Protein AF-A0A9W3VGE0-F1 (afdb_monomer)

Structure (mmCIF, N/CA/C/O backbone):
data_AF-A0A9W3VGE0-F1
#
_entry.id   AF-A0A9W3VGE0-F1
#
loop_
_atom_site.group_PDB
_atom_site.id
_atom_site.type_symbol
_atom_site.label_atom_id
_atom_site.label_alt_id
_atom_site.label_comp_id
_atom_site.label_asym_id
_atom_site.label_entity_id
_atom_site.label_seq_id
_atom_site.pdbx_PDB_ins_code
_atom_site.Cartn_x
_atom_site.Cartn_y
_atom_site.Cartn_z
_atom_site.occupancy
_atom_site.B_iso_or_equiv
_atom_site.auth_seq_id
_atom_site.auth_comp_id
_atom_site.auth_asym_id
_atom_site.auth_atom_id
_atom_site.pdbx_PDB_model_num
ATOM 1 N N . MET A 1 1 ? 14.835 -4.811 -0.140 1.00 61.88 1 MET A N 1
ATOM 2 C CA . MET A 1 1 ? 15.621 -3.546 -0.059 1.00 61.88 1 MET A CA 1
ATOM 3 C C . MET A 1 1 ? 15.344 -2.729 -1.310 1.00 61.88 1 MET A C 1
ATOM 5 O O . MET A 1 1 ? 15.084 -3.338 -2.338 1.00 61.88 1 MET A O 1
ATOM 9 N N . ALA A 1 2 ? 15.391 -1.394 -1.246 1.00 72.44 2 ALA A N 1
ATOM 10 C CA . ALA A 1 2 ? 15.260 -0.574 -2.454 1.00 72.44 2 ALA A CA 1
ATOM 11 C C . ALA A 1 2 ? 16.512 -0.719 -3.338 1.00 72.44 2 ALA A C 1
ATOM 13 O O . ALA A 1 2 ? 17.632 -0.776 -2.828 1.00 72.44 2 ALA A O 1
ATOM 14 N N . LEU A 1 3 ? 16.316 -0.806 -4.651 1.00 81.12 3 LEU A N 1
ATOM 15 C CA . LEU A 1 3 ? 17.392 -0.915 -5.630 1.00 81.12 3 LEU A CA 1
ATOM 16 C C . LEU A 1 3 ? 18.102 0.441 -5.771 1.00 81.12 3 LEU A C 1
ATOM 18 O O . LEU A 1 3 ? 17.472 1.426 -6.138 1.00 81.12 3 LEU A O 1
ATOM 22 N N . ASP A 1 4 ? 19.415 0.483 -5.540 1.00 81.06 4 ASP A N 1
ATOM 23 C CA . ASP A 1 4 ? 20.207 1.730 -5.582 1.00 81.06 4 ASP A CA 1
ATOM 24 C C . ASP A 1 4 ? 20.804 2.045 -6.973 1.00 81.06 4 ASP A C 1
ATOM 26 O O . ASP A 1 4 ? 21.530 3.016 -7.158 1.00 81.06 4 ASP A O 1
ATOM 30 N N . ARG A 1 5 ? 20.501 1.230 -7.994 1.00 86.75 5 ARG A N 1
ATOM 31 C CA . ARG A 1 5 ? 20.998 1.422 -9.369 1.00 86.75 5 ARG A CA 1
ATOM 32 C C . ARG A 1 5 ? 19.900 1.809 -10.348 1.00 86.75 5 ARG A C 1
ATOM 34 O O . ARG A 1 5 ? 18.723 1.535 -10.122 1.00 86.75 5 ARG A O 1
ATOM 41 N N . TRP A 1 6 ? 20.300 2.375 -11.485 1.00 83.62 6 TRP A N 1
ATOM 42 C CA . TRP A 1 6 ? 19.407 2.650 -12.609 1.00 83.62 6 TRP A CA 1
ATOM 43 C C . TRP A 1 6 ? 18.920 1.362 -13.284 1.00 83.62 6 TRP A C 1
ATOM 45 O O . TRP A 1 6 ? 19.664 0.387 -13.432 1.00 83.62 6 TRP A O 1
ATOM 55 N N . LEU A 1 7 ? 17.651 1.389 -13.685 1.00 85.19 7 LEU A N 1
ATOM 56 C CA . LEU A 1 7 ? 16.975 0.309 -14.391 1.00 85.19 7 LEU A CA 1
ATOM 57 C C . LEU A 1 7 ? 17.391 0.285 -15.867 1.00 85.19 7 LEU A C 1
ATOM 59 O O . LEU A 1 7 ? 17.330 1.322 -16.532 1.00 85.19 7 LEU A O 1
ATOM 63 N N . THR A 1 8 ? 17.757 -0.885 -16.390 1.00 90.06 8 THR A N 1
ATOM 64 C CA . THR A 1 8 ? 18.130 -1.030 -17.804 1.00 90.06 8 THR A CA 1
ATOM 65 C C . THR A 1 8 ? 16.900 -1.202 -18.700 1.00 90.06 8 THR A C 1
ATOM 67 O O . THR A 1 8 ? 15.821 -1.615 -18.261 1.00 90.06 8 THR A O 1
ATOM 70 N N . ASP A 1 9 ? 17.038 -0.898 -19.992 1.00 87.94 9 ASP A N 1
ATOM 71 C CA . ASP A 1 9 ? 15.944 -1.092 -20.952 1.00 87.94 9 ASP A CA 1
ATOM 72 C C . ASP A 1 9 ? 15.569 -2.569 -21.144 1.00 87.94 9 ASP A C 1
ATOM 74 O O . ASP A 1 9 ? 14.403 -2.873 -21.393 1.00 87.94 9 ASP A O 1
ATOM 78 N N . GLU A 1 10 ? 16.505 -3.498 -20.940 1.00 89.62 10 GLU A N 1
ATOM 79 C CA . GLU A 1 10 ? 16.230 -4.939 -20.958 1.00 89.62 10 GLU A CA 1
ATOM 80 C C . GLU A 1 10 ? 15.283 -5.353 -19.826 1.00 89.62 10 GLU A C 1
ATOM 82 O O . GLU A 1 10 ? 14.329 -6.103 -20.043 1.00 89.62 10 GLU A O 1
ATOM 87 N N . GLU A 1 11 ? 15.492 -4.819 -18.620 1.00 88.25 11 GLU A N 1
ATOM 88 C CA . GLU A 1 11 ? 14.623 -5.058 -17.465 1.00 88.25 11 GLU A CA 1
ATOM 89 C C . GLU A 1 11 ? 13.222 -4.487 -17.716 1.00 88.25 11 GLU A C 1
ATOM 91 O O . GLU A 1 11 ? 12.210 -5.136 -17.443 1.00 88.25 11 GLU A O 1
ATOM 96 N N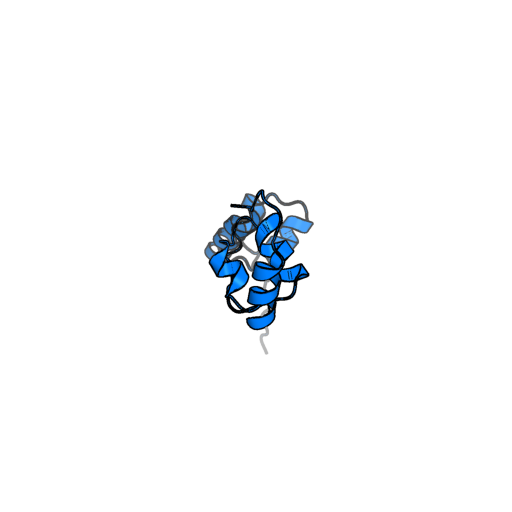 . ARG A 1 12 ? 13.142 -3.304 -18.339 1.00 88.62 12 ARG A N 1
ATOM 97 C CA . ARG A 1 12 ? 11.863 -2.702 -18.753 1.00 88.62 12 ARG A CA 1
ATOM 98 C C . ARG A 1 12 ? 11.163 -3.538 -19.819 1.00 88.62 12 ARG A C 1
ATOM 100 O O . ARG A 1 12 ? 9.944 -3.698 -19.748 1.00 88.62 12 ARG A O 1
ATOM 107 N N . ALA A 1 13 ? 11.903 -4.080 -20.783 1.00 90.56 13 ALA A N 1
ATOM 108 C CA . ALA A 1 13 ? 11.360 -4.952 -21.818 1.00 90.56 13 ALA A CA 1
ATOM 109 C C . ALA A 1 13 ? 10.836 -6.267 -21.223 1.00 90.56 13 ALA A C 1
ATOM 111 O O . ALA A 1 13 ? 9.721 -6.681 -21.543 1.00 90.56 13 ALA A O 1
ATOM 112 N N . ARG A 1 14 ? 11.582 -6.875 -20.292 1.00 90.50 14 ARG A N 1
ATOM 113 C CA . ARG A 1 14 ? 11.165 -8.085 -19.569 1.00 90.50 14 ARG A CA 1
ATOM 114 C C . ARG A 1 14 ? 9.908 -7.839 -18.738 1.00 90.50 14 ARG A C 1
ATOM 116 O O . ARG A 1 14 ? 8.962 -8.618 -18.815 1.00 90.50 14 ARG A O 1
ATOM 123 N N . ALA A 1 15 ? 9.850 -6.732 -18.003 1.00 90.00 15 ALA A N 1
ATOM 124 C CA . ALA A 1 15 ? 8.658 -6.349 -17.251 1.00 90.00 15 ALA A CA 1
ATOM 125 C C . ALA A 1 15 ? 7.454 -6.114 -18.175 1.00 90.00 15 ALA A C 1
ATOM 127 O O . ALA A 1 15 ? 6.359 -6.602 -17.901 1.00 90.00 15 ALA A O 1
ATOM 128 N N . LYS A 1 16 ? 7.660 -5.440 -19.314 1.00 90.44 16 LYS A N 1
ATOM 129 C CA . LYS A 1 16 ? 6.618 -5.216 -20.323 1.00 90.44 16 LYS A CA 1
ATOM 130 C C . LYS A 1 16 ? 6.093 -6.530 -20.906 1.00 90.44 16 LYS A C 1
ATOM 132 O O . LYS A 1 16 ? 4.884 -6.652 -21.083 1.00 90.44 16 LYS A O 1
ATOM 137 N N . ALA A 1 17 ? 6.964 -7.510 -21.151 1.00 90.62 17 ALA A N 1
ATOM 138 C CA . ALA A 1 17 ? 6.567 -8.849 -21.590 1.00 90.62 17 ALA A CA 1
ATOM 139 C C . ALA A 1 17 ? 5.696 -9.574 -20.545 1.00 90.62 17 ALA A C 1
ATOM 141 O O . ALA A 1 17 ? 4.770 -10.289 -20.912 1.00 90.62 17 ALA A O 1
ATOM 142 N N . ASN A 1 18 ? 5.927 -9.314 -19.253 1.00 88.12 18 ASN A N 1
ATOM 143 C CA . ASN A 1 18 ? 5.107 -9.807 -18.139 1.00 88.12 18 ASN A CA 1
ATOM 144 C C . ASN A 1 18 ? 3.884 -8.912 -17.824 1.00 88.12 18 ASN A C 1
ATOM 146 O O . ASN A 1 18 ? 3.192 -9.124 -16.829 1.00 88.12 18 ASN A O 1
ATOM 150 N N . GLY A 1 19 ? 3.600 -7.892 -18.645 1.00 88.69 19 GLY A N 1
ATOM 151 C CA . GLY A 1 19 ? 2.460 -6.985 -18.461 1.00 88.69 19 GLY A CA 1
ATOM 152 C C . GLY A 1 19 ? 2.633 -5.953 -17.339 1.00 88.69 19 GLY A C 1
ATOM 153 O O . GLY A 1 19 ? 1.659 -5.348 -16.888 1.00 88.69 19 GLY A O 1
ATOM 154 N N . ILE A 1 20 ? 3.860 -5.731 -16.870 1.00 90.06 20 ILE A N 1
ATOM 155 C CA . ILE A 1 20 ? 4.173 -4.793 -15.791 1.00 90.06 20 ILE A CA 1
ATOM 156 C C . ILE A 1 20 ? 4.566 -3.446 -16.398 1.00 90.06 20 ILE A C 1
ATOM 158 O O . ILE A 1 20 ? 5.529 -3.319 -17.155 1.00 90.06 20 ILE A O 1
ATOM 162 N N . GLY A 1 21 ? 3.807 -2.408 -16.048 1.00 88.94 21 GLY A N 1
ATOM 163 C CA . GLY A 1 21 ? 4.088 -1.043 -16.477 1.00 88.94 21 GLY A CA 1
ATOM 164 C C . GLY A 1 21 ? 5.341 -0.465 -15.816 1.00 88.94 21 GLY A C 1
ATOM 165 O O . GLY A 1 21 ? 5.683 -0.793 -14.681 1.00 88.94 21 GLY A O 1
ATOM 166 N N . THR A 1 22 ? 5.984 0.485 -16.491 1.00 87.94 22 THR A N 1
ATOM 167 C CA . THR A 1 22 ? 7.200 1.164 -16.007 1.00 87.94 22 THR A CA 1
ATOM 168 C C . THR A 1 22 ? 6.996 1.860 -14.661 1.00 87.94 22 THR A C 1
ATOM 170 O O . THR A 1 22 ? 7.854 1.776 -13.790 1.00 87.94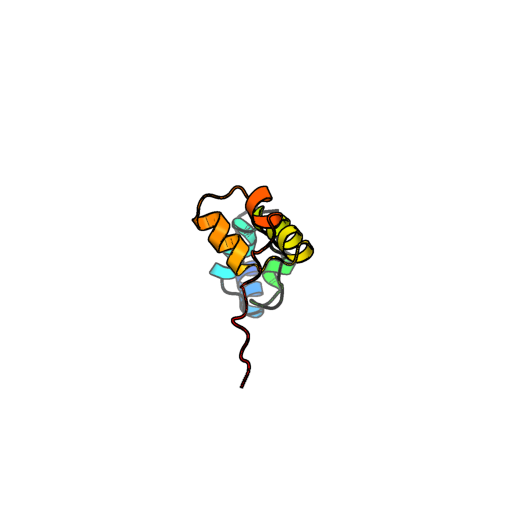 22 THR A O 1
ATOM 173 N N . LYS A 1 23 ? 5.835 2.497 -14.457 1.00 88.31 23 LYS A N 1
ATOM 174 C CA . LYS A 1 23 ? 5.463 3.123 -13.176 1.00 88.31 23 LYS A CA 1
ATOM 175 C C . LYS A 1 23 ? 5.335 2.097 -12.050 1.00 88.31 23 LYS A C 1
ATOM 177 O O . LYS A 1 23 ? 5.785 2.353 -10.938 1.00 88.31 23 LYS A O 1
ATOM 182 N N . THR A 1 24 ? 4.735 0.943 -12.339 1.00 89.50 24 THR A N 1
ATOM 183 C CA . THR A 1 24 ? 4.587 -0.152 -11.373 1.00 89.50 24 THR A CA 1
ATOM 184 C C . THR A 1 24 ? 5.953 -0.693 -10.980 1.00 89.50 24 THR A C 1
ATOM 186 O O . THR A 1 24 ? 6.238 -0.810 -9.794 1.00 89.50 24 THR A O 1
ATOM 189 N N . LEU A 1 25 ? 6.816 -0.948 -11.962 1.00 89.25 25 LEU A N 1
ATOM 190 C CA . LEU A 1 25 ? 8.177 -1.415 -11.726 1.00 89.25 25 LEU A CA 1
ATOM 191 C C . LEU A 1 25 ? 9.000 -0.409 -10.905 1.00 89.25 25 LEU A C 1
ATOM 193 O O . LEU A 1 25 ? 9.645 -0.797 -9.938 1.00 89.25 25 LEU A O 1
ATOM 197 N N . TYR A 1 26 ? 8.907 0.885 -11.224 1.00 88.88 26 TYR A N 1
ATOM 198 C CA . TYR A 1 26 ? 9.565 1.947 -10.458 1.00 88.88 26 TYR A CA 1
ATOM 199 C C . TYR A 1 26 ? 9.111 1.969 -8.992 1.00 88.88 26 TYR A C 1
ATOM 201 O O . TYR A 1 26 ? 9.937 2.018 -8.084 1.00 88.88 26 TYR A O 1
ATOM 209 N N . TYR A 1 27 ? 7.799 1.885 -8.745 1.00 87.75 27 TYR A N 1
ATOM 210 C CA . TYR A 1 27 ? 7.267 1.834 -7.383 1.00 87.75 27 TYR A CA 1
ATOM 211 C C . TYR A 1 27 ? 7.796 0.620 -6.608 1.00 87.75 27 TYR A C 1
ATOM 213 O O . TYR A 1 27 ? 8.177 0.751 -5.447 1.00 87.75 27 TYR A O 1
ATOM 221 N N . ARG A 1 28 ? 7.847 -0.549 -7.255 1.00 89.31 28 ARG A N 1
ATOM 222 C CA . ARG A 1 28 ? 8.348 -1.787 -6.648 1.00 89.31 28 ARG A CA 1
ATOM 223 C C . ARG A 1 28 ? 9.821 -1.689 -6.265 1.00 89.31 28 ARG A C 1
ATOM 225 O O . ARG A 1 28 ? 10.153 -2.064 -5.154 1.00 89.31 28 ARG A O 1
ATOM 232 N N . LEU A 1 29 ? 10.669 -1.172 -7.154 1.00 88.56 29 LEU A N 1
ATOM 233 C CA . LEU A 1 29 ? 12.123 -1.184 -6.964 1.00 88.56 29 LEU A CA 1
ATOM 234 C C . LEU A 1 29 ? 12.654 -0.033 -6.102 1.00 88.56 29 LEU A C 1
ATOM 236 O O . LEU A 1 29 ? 13.610 -0.239 -5.363 1.00 88.56 29 LEU A O 1
ATOM 240 N N . TYR A 1 30 ? 12.066 1.164 -6.194 1.00 86.25 30 TYR A N 1
ATOM 241 C CA . TYR A 1 30 ? 12.628 2.368 -5.560 1.00 86.25 30 TYR A CA 1
ATOM 242 C C . TYR A 1 30 ? 11.816 2.892 -4.375 1.00 86.25 30 TYR A C 1
ATOM 244 O O . TYR A 1 30 ? 12.373 3.540 -3.494 1.00 86.25 30 TYR A O 1
ATOM 252 N N . ILE A 1 31 ? 10.499 2.664 -4.351 1.00 84.88 31 ILE A N 1
ATOM 253 C CA . ILE A 1 31 ? 9.620 3.206 -3.299 1.00 84.88 31 ILE A CA 1
ATOM 254 C C . ILE A 1 31 ? 9.324 2.146 -2.239 1.00 84.88 31 ILE A C 1
ATOM 256 O O . ILE A 1 31 ? 9.268 2.452 -1.050 1.00 84.88 31 ILE A O 1
ATOM 260 N N . SER A 1 32 ? 9.098 0.906 -2.666 1.00 82.44 32 SER A N 1
ATOM 261 C CA . SER A 1 32 ? 8.800 -0.199 -1.769 1.00 82.44 32 SER A CA 1
ATOM 262 C C . SER A 1 32 ? 10.071 -0.953 -1.388 1.00 82.44 32 SER A C 1
ATOM 264 O O . SER A 1 32 ? 10.871 -1.326 -2.233 1.00 82.44 32 SER A O 1
ATOM 266 N N . ASP A 1 33 ? 10.228 -1.239 -0.101 1.00 78.56 33 ASP A N 1
ATOM 267 C CA . ASP A 1 33 ? 11.282 -2.100 0.440 1.00 78.56 33 ASP A CA 1
ATOM 268 C C . ASP A 1 33 ? 10.957 -3.599 0.315 1.00 78.56 33 ASP A C 1
ATOM 270 O O . ASP A 1 33 ? 11.809 -4.436 0.625 1.00 78.56 33 ASP A O 1
ATOM 274 N N . LYS A 1 34 ? 9.726 -3.922 -0.113 1.00 80.19 34 LYS A N 1
ATOM 275 C CA . LYS A 1 34 ? 9.105 -5.253 -0.025 1.00 80.19 34 LYS A CA 1
ATOM 276 C C . LYS A 1 34 ? 9.290 -6.132 -1.258 1.00 80.19 34 LYS A C 1
ATOM 278 O O . LYS A 1 34 ? 8.906 -7.293 -1.200 1.00 80.19 34 LYS A O 1
ATOM 283 N N . TRP A 1 35 ? 9.837 -5.586 -2.340 1.00 87.25 35 TRP A N 1
ATOM 284 C CA . TRP A 1 35 ? 10.020 -6.306 -3.595 1.00 87.25 35 TRP A CA 1
ATOM 285 C C . TRP A 1 35 ? 11.489 -6.638 -3.823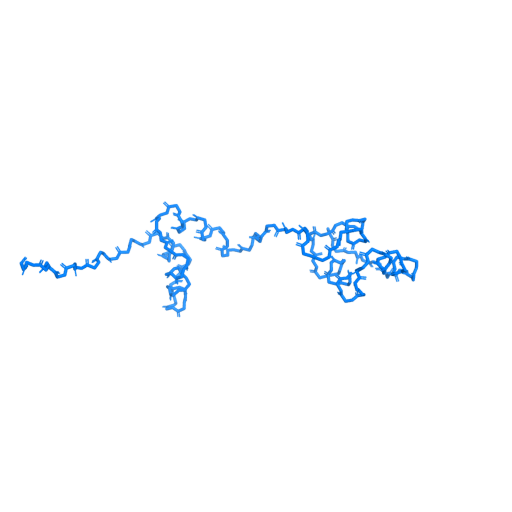 1.00 87.25 35 TRP A C 1
ATOM 287 O O . TRP A 1 35 ? 12.356 -5.776 -3.695 1.00 87.25 35 TRP A O 1
ATOM 297 N N . GLU A 1 36 ? 11.742 -7.878 -4.224 1.00 87.56 36 GLU A N 1
ATOM 298 C CA . GLU A 1 36 ? 13.019 -8.294 -4.800 1.00 87.56 36 GLU A CA 1
ATOM 299 C C . GLU A 1 36 ? 13.026 -8.030 -6.314 1.00 87.56 36 GLU A C 1
ATOM 301 O O . GLU A 1 36 ? 11.968 -7.969 -6.946 1.00 87.56 36 GLU A O 1
ATOM 306 N N . LEU A 1 37 ? 14.213 -7.882 -6.915 1.00 85.31 37 LEU A N 1
ATOM 307 C CA . LEU A 1 37 ? 14.364 -7.510 -8.330 1.00 85.31 37 LEU A CA 1
ATOM 308 C C . LEU A 1 37 ? 13.618 -8.468 -9.273 1.00 85.31 37 LEU A C 1
ATOM 310 O O . LEU A 1 37 ? 12.806 -8.035 -10.090 1.00 85.31 37 LEU A O 1
ATOM 314 N N . GLU A 1 38 ? 13.856 -9.771 -9.128 1.00 86.94 38 GLU A N 1
ATOM 315 C CA . GLU A 1 38 ? 13.232 -10.806 -9.961 1.00 86.94 38 GLU A CA 1
ATOM 316 C C . GLU A 1 38 ? 11.709 -10.847 -9.772 1.00 86.94 38 GLU A C 1
ATOM 318 O O . GLU A 1 38 ? 10.952 -10.952 -10.740 1.00 86.94 38 GLU A O 1
ATOM 323 N N . GLU A 1 39 ? 11.236 -10.692 -8.534 1.00 87.75 39 GLU A N 1
ATOM 324 C CA . GLU A 1 39 ? 9.805 -10.672 -8.226 1.00 87.75 39 GLU A CA 1
ATOM 325 C C . GLU A 1 39 ? 9.131 -9.434 -8.832 1.00 87.75 39 GLU A C 1
ATOM 327 O O . GLU A 1 39 ? 8.050 -9.517 -9.421 1.00 87.75 39 GLU A O 1
ATOM 332 N N . ALA A 1 40 ? 9.802 -8.282 -8.777 1.00 88.12 40 ALA A N 1
ATOM 333 C CA . ALA A 1 40 ? 9.301 -7.046 -9.353 1.00 88.12 40 ALA A CA 1
ATOM 334 C C . ALA A 1 40 ? 9.152 -7.110 -10.880 1.00 88.12 40 ALA A C 1
ATOM 336 O O . ALA A 1 40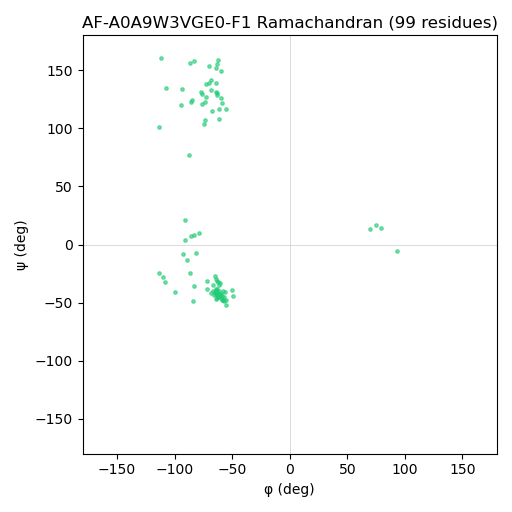 ? 8.262 -6.436 -11.411 1.00 88.12 40 ALA A O 1
ATOM 337 N N . LEU A 1 41 ? 9.986 -7.910 -11.559 1.00 89.06 41 LEU A N 1
ATOM 338 C CA . LEU A 1 41 ? 10.002 -8.103 -13.014 1.00 89.06 41 LEU A CA 1
ATOM 339 C C . LEU A 1 41 ? 9.034 -9.182 -13.515 1.00 89.06 41 LEU A C 1
ATOM 341 O O . LEU A 1 41 ? 8.639 -9.134 -14.680 1.00 89.06 41 LEU A O 1
ATOM 345 N N . THR A 1 42 ? 8.667 -10.142 -12.668 1.00 89.88 42 THR A N 1
ATOM 346 C CA . THR A 1 42 ? 7.871 -11.319 -13.061 1.00 89.88 42 THR A CA 1
ATOM 347 C C . THR A 1 42 ? 6.443 -11.282 -12.532 1.00 89.88 42 THR A C 1
ATOM 349 O O . THR A 1 42 ? 5.527 -11.757 -13.199 1.00 89.88 42 THR A O 1
ATOM 352 N N . ALA A 1 43 ? 6.208 -10.691 -11.359 1.00 87.44 43 ALA A N 1
ATOM 353 C CA . ALA A 1 43 ? 4.892 -10.720 -10.738 1.00 87.44 43 ALA A CA 1
ATOM 354 C C . ALA A 1 43 ? 3.920 -9.737 -11.415 1.00 87.44 43 ALA A C 1
ATOM 356 O O . ALA A 1 43 ? 4.138 -8.520 -11.364 1.00 87.44 43 ALA A O 1
ATOM 357 N N . PRO A 1 44 ? 2.787 -10.186 -11.970 1.00 83.06 44 PRO A N 1
ATOM 358 C CA . PRO A 1 44 ? 1.788 -9.266 -12.499 1.00 83.06 44 PRO A CA 1
ATOM 359 C C . PRO A 1 44 ? 1.185 -8.373 -11.393 1.00 83.06 44 PRO A C 1
ATOM 361 O O . PRO A 1 44 ? 1.220 -8.700 -10.202 1.00 83.06 44 PRO A O 1
ATOM 364 N N . PRO A 1 45 ? 0.664 -7.184 -11.737 1.00 82.12 45 PRO A N 1
ATOM 365 C CA . PRO A 1 45 ? 0.034 -6.308 -10.756 1.00 82.12 45 PRO A CA 1
ATOM 366 C C . PRO A 1 45 ? -1.213 -6.971 -10.149 1.00 82.12 45 PRO A C 1
ATOM 368 O O . PRO A 1 45 ? -2.092 -7.440 -10.863 1.00 82.12 45 PRO A O 1
ATOM 371 N N . GLY A 1 46 ? -1.306 -6.978 -8.816 1.00 77.12 46 GLY A N 1
ATOM 372 C CA . GLY A 1 46 ? -2.478 -7.470 -8.081 1.00 77.12 46 GLY A CA 1
ATOM 373 C C . GLY A 1 46 ? -2.431 -8.936 -7.637 1.00 77.12 46 GLY A C 1
ATOM 374 O O . GLY A 1 46 ? -3.319 -9.344 -6.888 1.00 77.12 46 GLY A O 1
ATOM 375 N N . THR A 1 47 ? -1.413 -9.709 -8.025 1.00 80.12 47 THR A N 1
ATOM 376 C CA . THR A 1 47 ? -1.240 -11.099 -7.562 1.00 80.12 47 THR A CA 1
ATOM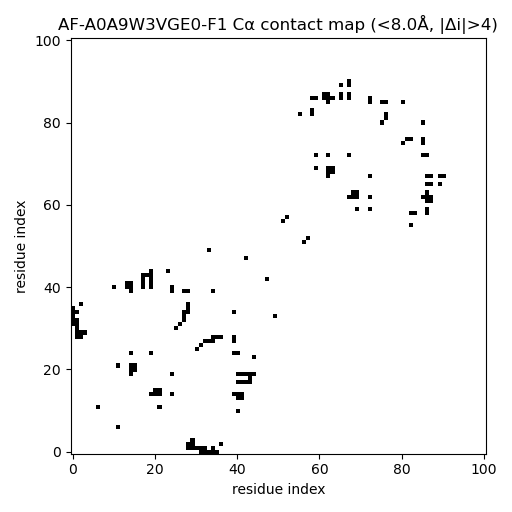 377 C C . THR A 1 47 ? -0.530 -11.177 -6.218 1.00 80.12 47 THR A C 1
ATOM 379 O O . THR A 1 47 ? -1.021 -11.828 -5.298 1.00 80.12 47 THR A O 1
ATOM 382 N N . VAL A 1 48 ? 0.592 -10.473 -6.076 1.00 80.06 48 VAL A N 1
ATOM 383 C CA . VAL A 1 48 ? 1.356 -10.434 -4.827 1.00 80.06 48 VAL A CA 1
ATOM 384 C C . VAL A 1 48 ? 0.792 -9.345 -3.919 1.00 80.06 48 VAL A C 1
ATOM 386 O O . VAL A 1 48 ? 0.715 -8.169 -4.286 1.00 80.06 48 VAL A O 1
ATOM 389 N N . ARG A 1 49 ? 0.378 -9.749 -2.715 1.00 75.31 49 ARG A N 1
ATOM 390 C CA . ARG A 1 49 ? -0.039 -8.850 -1.635 1.00 75.31 49 ARG A CA 1
ATOM 391 C C . ARG A 1 49 ? 0.962 -8.957 -0.495 1.00 75.31 49 ARG A C 1
ATOM 393 O O . ARG A 1 49 ? 0.879 -9.886 0.301 1.00 75.31 49 ARG A O 1
ATOM 400 N N . HIS A 1 50 ? 1.870 -7.994 -0.393 1.00 74.44 50 HIS A N 1
ATOM 401 C CA . HIS A 1 50 ? 2.691 -7.862 0.808 1.00 74.44 50 HIS A CA 1
ATOM 402 C C . HIS A 1 50 ? 1.806 -7.417 1.978 1.00 74.44 50 HIS A C 1
ATOM 404 O O . HIS A 1 50 ? 0.982 -6.506 1.834 1.00 74.44 50 HIS A O 1
ATOM 410 N N . GLU A 1 51 ? 1.939 -8.080 3.129 1.00 67.56 51 GLU A N 1
ATOM 411 C CA . GLU A 1 51 ? 1.189 -7.706 4.326 1.00 67.56 51 GLU A CA 1
ATOM 412 C C . GLU A 1 51 ? 1.624 -6.301 4.778 1.00 67.56 51 GLU A C 1
ATOM 414 O O . GLU A 1 51 ? 2.808 -5.976 4.851 1.00 67.56 51 GLU A O 1
ATOM 419 N N . TYR A 1 52 ? 0.652 -5.425 5.038 1.00 66.81 52 TYR A N 1
ATOM 420 C CA . TYR A 1 52 ? 0.931 -4.081 5.533 1.00 66.81 52 TYR A CA 1
ATOM 421 C C . TYR A 1 52 ? 1.331 -4.158 7.010 1.00 66.81 52 TYR A C 1
ATOM 423 O O . TYR A 1 52 ? 0.468 -4.292 7.872 1.00 66.81 52 TYR A O 1
ATOM 431 N N . GLU A 1 53 ? 2.622 -4.026 7.310 1.00 66.50 53 GLU A N 1
ATOM 432 C CA . GLU A 1 53 ? 3.164 -4.022 8.681 1.00 66.50 53 GLU A CA 1
ATOM 433 C C . GLU A 1 53 ? 3.258 -2.620 9.308 1.00 66.50 53 GLU A C 1
ATOM 435 O O . GLU A 1 53 ? 4.012 -2.395 10.252 1.00 66.50 53 GLU A O 1
ATOM 440 N N . GLY A 1 54 ? 2.498 -1.639 8.812 1.00 70.25 54 GLY A N 1
ATOM 441 C CA . GLY A 1 54 ? 2.516 -0.301 9.407 1.00 70.25 54 GLY A CA 1
ATOM 442 C C . GLY A 1 54 ? 2.038 -0.302 10.863 1.00 70.25 54 GLY A C 1
ATOM 443 O O . GLY A 1 54 ? 1.287 -1.184 11.283 1.00 70.25 54 GLY A O 1
ATOM 444 N N . GLU A 1 55 ? 2.400 0.726 11.638 1.00 66.94 55 GLU A N 1
ATOM 445 C CA . GLU A 1 55 ? 2.074 0.824 13.074 1.00 66.94 55 GLU A CA 1
ATOM 446 C C . GLU A 1 55 ? 0.589 0.568 13.369 1.00 66.94 55 GLU A C 1
ATOM 448 O O . GLU A 1 55 ? 0.234 -0.133 14.318 1.00 66.94 55 GLU A O 1
ATOM 453 N N . ASN A 1 56 ? -0.299 1.068 12.507 1.00 73.56 56 ASN A N 1
ATOM 454 C CA . ASN A 1 56 ? -1.739 0.853 12.618 1.00 73.56 56 ASN A CA 1
ATOM 455 C C . ASN A 1 56 ? -2.135 -0.629 12.554 1.00 73.56 56 ASN A C 1
ATOM 457 O O . ASN A 1 56 ? -3.085 -1.021 13.225 1.00 73.56 56 ASN A O 1
ATOM 461 N N . HIS A 1 57 ? -1.423 -1.466 11.799 1.00 82.75 57 HIS A N 1
ATOM 462 C CA . HIS A 1 57 ? -1.742 -2.882 11.634 1.00 82.75 57 HIS A CA 1
ATOM 463 C C . HIS A 1 57 ? -1.637 -3.663 12.949 1.00 82.75 57 HIS A C 1
ATOM 465 O O . HIS A 1 57 ? -2.549 -4.420 13.289 1.00 82.75 57 HIS A O 1
ATOM 471 N N . LYS A 1 58 ? -0.587 -3.410 13.745 1.00 86.44 58 LYS A N 1
ATOM 472 C CA . LYS A 1 58 ? -0.426 -3.994 15.089 1.00 86.44 58 LYS A CA 1
ATOM 473 C C . LYS A 1 58 ? -1.623 -3.662 15.982 1.00 86.44 58 LYS A C 1
ATOM 475 O O . LYS A 1 58 ? -2.189 -4.537 16.639 1.00 86.44 58 LYS A O 1
ATOM 480 N N . TRP A 1 59 ? -2.055 -2.404 15.964 1.00 87.94 59 TRP A N 1
ATOM 481 C CA . TRP A 1 59 ? -3.193 -1.942 16.759 1.00 87.94 59 TRP A CA 1
ATOM 482 C C . TRP A 1 59 ? -4.537 -2.451 16.242 1.00 87.94 59 TRP A C 1
ATOM 484 O O . TRP A 1 59 ? -5.434 -2.699 17.043 1.00 87.94 59 TRP A O 1
ATOM 494 N N . LEU A 1 60 ? -4.677 -2.656 14.932 1.00 87.19 60 LEU A N 1
ATOM 495 C CA . LEU A 1 60 ? -5.857 -3.276 14.332 1.00 87.19 60 LEU A CA 1
ATOM 496 C C . LEU A 1 60 ? -5.969 -4.761 14.697 1.00 87.19 60 LEU A C 1
ATOM 498 O O . LEU A 1 60 ? -7.064 -5.202 15.050 1.00 87.19 60 LEU A O 1
ATOM 502 N N . LYS A 1 61 ? -4.855 -5.511 14.684 1.00 88.25 61 LYS A N 1
ATOM 503 C CA . LYS A 1 61 ? -4.786 -6.894 15.193 1.00 88.25 61 LYS A CA 1
ATOM 504 C C . LYS A 1 61 ? -5.210 -6.939 16.670 1.00 88.25 61 LYS A C 1
ATOM 506 O O . LYS A 1 61 ? -6.103 -7.711 17.021 1.00 88.25 61 LYS A O 1
ATOM 511 N N . LEU A 1 62 ? -4.677 -6.038 17.506 1.00 89.69 62 LEU A N 1
ATOM 512 C CA . LEU A 1 62 ? -5.064 -5.925 18.919 1.00 89.69 62 LEU A CA 1
ATOM 513 C C . LEU A 1 62 ? -6.546 -5.554 19.097 1.00 89.69 62 LEU A C 1
ATOM 515 O O . LEU A 1 62 ? -7.244 -6.161 19.905 1.00 89.69 62 LEU A O 1
ATOM 519 N N . ALA A 1 63 ? -7.056 -4.589 18.331 1.00 89.19 63 ALA A N 1
ATOM 520 C CA . ALA A 1 63 ? -8.458 -4.183 18.379 1.00 89.19 63 ALA A CA 1
ATOM 521 C C . ALA A 1 63 ? -9.386 -5.350 18.014 1.00 89.19 63 ALA A C 1
ATOM 523 O O . ALA A 1 63 ? -10.366 -5.592 18.715 1.00 89.19 63 ALA A O 1
ATOM 524 N N . LYS A 1 64 ? -9.045 -6.111 16.966 1.00 89.00 64 LYS A N 1
ATOM 525 C CA . LYS A 1 64 ? -9.799 -7.294 16.537 1.00 89.00 64 LYS A CA 1
ATOM 526 C C . LYS A 1 64 ? -9.809 -8.378 17.618 1.00 89.00 64 LYS A C 1
ATOM 528 O O . LYS A 1 64 ? -10.875 -8.925 17.884 1.00 89.00 64 LYS A O 1
ATOM 533 N N . ALA A 1 65 ? -8.675 -8.624 18.279 1.00 88.81 65 ALA A N 1
ATOM 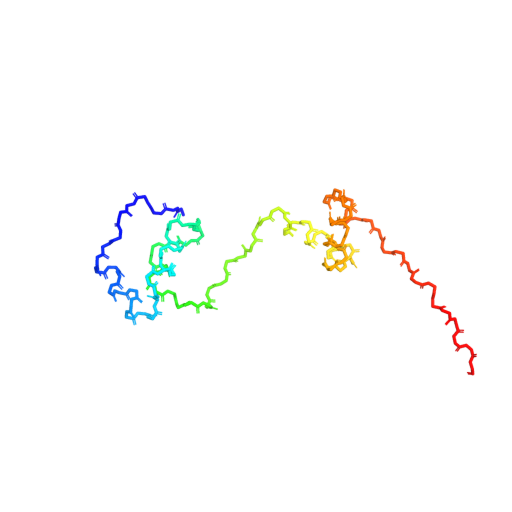534 C CA . ALA A 1 65 ? -8.589 -9.546 19.417 1.00 88.81 65 ALA A CA 1
ATOM 535 C C . ALA A 1 65 ? -9.478 -9.107 20.597 1.00 88.81 65 ALA A C 1
ATOM 537 O O . ALA A 1 65 ? -10.098 -9.936 21.250 1.00 88.81 65 ALA A O 1
ATOM 538 N N . ASN A 1 66 ? -9.622 -7.795 20.812 1.00 88.12 66 ASN A N 1
ATOM 539 C CA . ASN A 1 66 ? -10.522 -7.208 21.812 1.00 88.12 66 ASN A CA 1
ATOM 540 C C . ASN A 1 66 ? -11.986 -7.062 21.327 1.00 88.12 66 ASN A C 1
ATOM 542 O O . ASN A 1 66 ? -12.794 -6.397 21.979 1.00 88.12 66 ASN A O 1
ATOM 546 N N . GLY A 1 67 ? -12.347 -7.613 20.161 1.00 88.12 67 GLY A N 1
ATOM 547 C CA . GLY A 1 67 ? -13.698 -7.511 19.591 1.00 88.12 67 GLY A CA 1
ATOM 548 C C . GLY A 1 67 ? -14.088 -6.108 19.100 1.00 88.12 67 GLY A C 1
ATOM 549 O O . GLY A 1 67 ? -15.260 -5.830 18.833 1.00 88.12 67 GLY A O 1
ATOM 550 N N . ILE A 1 68 ? -13.128 -5.192 18.967 1.00 88.81 68 ILE A N 1
ATOM 551 C CA . ILE A 1 68 ? -13.343 -3.840 18.451 1.00 88.81 68 ILE A CA 1
ATOM 552 C C . ILE A 1 68 ? -13.271 -3.867 16.925 1.00 88.81 68 ILE A C 1
ATOM 554 O O . ILE A 1 68 ? -12.275 -4.257 16.317 1.00 88.81 68 ILE A O 1
ATOM 558 N N . LYS A 1 69 ? -14.336 -3.380 16.286 1.00 88.31 69 LYS A N 1
ATOM 559 C CA . LYS A 1 69 ? -14.389 -3.233 14.828 1.00 88.31 69 LYS A CA 1
ATOM 560 C C . LYS A 1 69 ? -13.347 -2.215 14.352 1.00 88.31 69 LYS A C 1
ATOM 562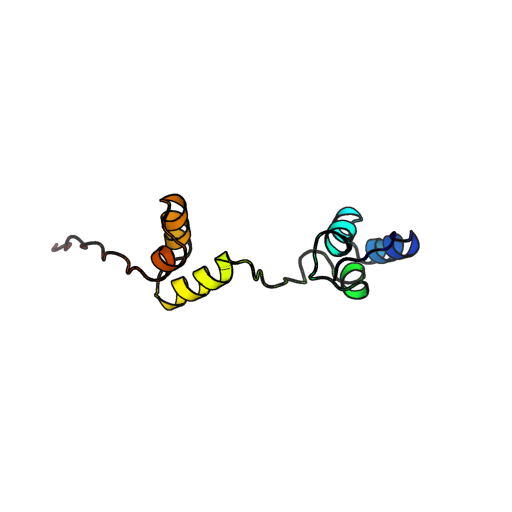 O O . LYS A 1 69 ? -13.240 -1.129 14.917 1.00 88.31 69 LYS A O 1
ATOM 567 N N . VAL A 1 70 ? -12.681 -2.510 13.235 1.00 87.62 70 VAL A N 1
ATOM 568 C CA . VAL A 1 70 ? -11.700 -1.628 12.564 1.00 87.62 70 VAL A CA 1
ATOM 569 C C . VAL A 1 70 ? -12.242 -0.206 12.371 1.00 87.62 70 VAL A C 1
ATOM 571 O O . VAL A 1 70 ? -11.586 0.774 12.716 1.00 87.62 70 VAL A O 1
ATOM 574 N N . LYS A 1 71 ? -13.499 -0.080 11.921 1.00 88.81 71 LYS A N 1
ATOM 575 C CA . LYS A 1 71 ? -14.177 1.218 11.761 1.00 88.81 71 LYS A CA 1
ATOM 576 C C . LYS A 1 71 ? -14.210 2.030 13.062 1.00 88.81 71 LYS A C 1
ATOM 578 O O . LYS A 1 71 ? -13.987 3.237 13.039 1.00 88.81 71 LYS A O 1
ATOM 583 N N . LEU A 1 72 ? -14.452 1.368 14.195 1.00 89.44 72 LEU A N 1
ATOM 584 C CA . LEU A 1 72 ? -14.488 2.015 15.504 1.00 89.44 72 LEU A CA 1
ATOM 585 C C . LEU A 1 72 ? -13.086 2.421 15.970 1.00 89.44 72 LEU A C 1
ATOM 587 O O . LEU A 1 72 ? -12.929 3.503 16.529 1.00 89.44 72 LEU A O 1
ATOM 591 N N . PHE A 1 73 ? -12.065 1.602 15.705 1.00 89.75 73 PHE A N 1
ATOM 592 C CA . PHE A 1 73 ? -10.672 1.976 15.956 1.00 89.75 73 PHE A CA 1
ATOM 593 C C . PHE A 1 73 ? -10.292 3.261 15.202 1.00 89.75 73 PHE A C 1
ATOM 595 O O . PHE A 1 73 ? -9.809 4.210 15.819 1.00 89.75 73 PHE A O 1
ATOM 602 N N . HIS A 1 74 ? -10.594 3.347 13.901 1.00 88.56 74 HIS A N 1
ATOM 603 C CA . HIS A 1 74 ? -10.327 4.558 13.116 1.00 88.56 74 HIS A CA 1
ATOM 604 C C . HIS A 1 74 ? -11.134 5.763 13.600 1.00 88.56 74 HIS A C 1
ATOM 606 O O . HIS A 1 74 ? -10.600 6.867 13.659 1.00 88.56 74 HIS A O 1
ATOM 612 N N . GLN A 1 75 ? -12.395 5.571 13.995 1.00 90.88 75 GLN A N 1
ATOM 613 C CA . GLN A 1 75 ? -13.192 6.644 14.590 1.00 90.88 75 GLN A CA 1
ATOM 614 C C . GLN A 1 75 ? -12.549 7.162 15.882 1.00 90.88 75 GLN A C 1
ATOM 616 O O . GLN A 1 75 ? -12.410 8.367 16.056 1.00 90.88 75 GLN A O 1
ATOM 621 N N . ARG A 1 76 ? -12.088 6.270 16.764 1.00 91.38 76 ARG A N 1
ATOM 622 C CA . ARG A 1 76 ? -11.376 6.645 17.996 1.00 91.38 76 ARG A CA 1
ATOM 623 C C . ARG A 1 76 ? -10.078 7.394 17.691 1.00 91.38 76 ARG A C 1
ATOM 625 O O . ARG A 1 76 ? -9.820 8.416 18.316 1.00 91.38 76 ARG A O 1
ATOM 632 N N . ARG A 1 77 ? -9.302 6.946 16.697 1.00 90.25 77 ARG A N 1
ATOM 633 C CA . ARG A 1 77 ? -8.109 7.663 16.209 1.00 90.25 77 ARG A CA 1
ATOM 634 C C . ARG A 1 77 ? -8.445 9.072 15.709 1.00 90.25 77 ARG A C 1
ATOM 636 O O . ARG A 1 77 ? -7.757 10.008 16.093 1.00 90.25 77 ARG A O 1
ATOM 643 N N . LYS A 1 78 ? -9.522 9.237 14.928 1.00 88.94 78 LYS A N 1
ATOM 644 C CA . LYS A 1 78 ? -10.009 10.554 14.464 1.00 88.94 78 LYS A CA 1
ATOM 645 C C . LYS A 1 78 ? -10.451 11.464 15.613 1.00 88.94 78 LYS A C 1
ATOM 647 O O . LYS A 1 78 ? -10.283 12.669 15.524 1.00 88.94 78 LYS A O 1
ATOM 652 N N . LEU A 1 79 ? -10.959 10.889 16.701 1.00 91.06 79 LEU A N 1
ATOM 653 C CA . LEU A 1 79 ? -11.288 11.602 17.941 1.00 91.06 79 LEU A CA 1
ATOM 654 C C . LEU A 1 79 ? -10.052 11.903 18.817 1.00 91.06 79 LEU A C 1
ATOM 656 O O . LEU A 1 79 ? -10.205 12.254 19.983 1.00 91.06 79 LEU A O 1
ATOM 660 N N . GLY A 1 80 ? -8.833 11.697 18.308 1.00 90.50 80 GLY A N 1
ATOM 661 C CA . GLY A 1 80 ? -7.590 11.973 19.032 1.00 90.50 80 GLY A CA 1
ATOM 662 C C . GLY A 1 80 ? -7.188 10.900 20.047 1.00 90.50 80 GLY A C 1
ATOM 663 O O . GLY A 1 80 ? -6.324 11.135 20.887 1.00 90.50 80 GLY A O 1
ATOM 664 N N . TRP A 1 81 ? -7.787 9.704 20.015 1.00 90.31 81 TRP A N 1
ATOM 665 C CA . TRP A 1 81 ? -7.398 8.648 20.950 1.00 90.31 81 TRP A CA 1
ATOM 666 C C . TRP A 1 81 ? -6.025 8.077 20.584 1.00 90.31 81 TRP A C 1
ATOM 668 O O . TRP A 1 81 ? -5.736 7.781 19.420 1.00 90.31 81 TRP A O 1
ATOM 678 N N . GLY A 1 82 ? -5.197 7.836 21.602 1.00 89.44 82 GLY A N 1
ATOM 679 C CA . GLY A 1 82 ? -3.969 7.058 21.450 1.00 89.44 82 GLY A CA 1
ATOM 680 C C . GLY A 1 82 ? -4.261 5.636 20.962 1.00 89.44 82 GLY A C 1
ATOM 681 O O . GLY A 1 82 ? -5.309 5.065 21.273 1.00 89.44 82 GLY A O 1
ATOM 682 N N . HIS A 1 83 ? -3.333 5.056 20.204 1.00 87.75 83 HIS A N 1
ATOM 683 C CA . HIS A 1 83 ? -3.502 3.760 19.544 1.00 87.75 83 HIS A CA 1
ATOM 684 C C . HIS A 1 83 ? -3.885 2.630 20.516 1.00 87.75 83 HIS A C 1
ATOM 686 O O . HIS A 1 83 ? -4.880 1.937 20.303 1.00 87.75 83 HIS A O 1
ATOM 692 N N . HIS A 1 84 ? -3.177 2.525 21.645 1.00 88.75 84 HIS A N 1
ATOM 693 C CA . HIS A 1 84 ? -3.483 1.560 22.703 1.00 88.75 84 HIS A CA 1
ATOM 694 C C . HIS A 1 84 ? -4.899 1.744 23.268 1.00 88.75 84 HIS A C 1
ATOM 696 O O . HIS A 1 84 ? -5.679 0.796 23.349 1.00 88.75 84 HIS A O 1
ATOM 702 N N . LYS A 1 85 ? -5.279 2.987 23.601 1.00 89.12 85 LYS A N 1
ATOM 703 C CA . LYS A 1 85 ? -6.611 3.316 24.137 1.00 89.12 85 LYS A CA 1
ATOM 704 C C . LYS A 1 85 ? -7.714 2.998 23.125 1.00 89.12 85 LYS A C 1
ATOM 706 O O . LYS A 1 85 ? -8.780 2.511 23.499 1.00 89.12 85 LYS A O 1
ATOM 711 N N . ALA A 1 86 ? -7.462 3.256 21.844 1.00 89.56 86 ALA A N 1
ATOM 712 C CA . ALA A 1 86 ? -8.401 2.965 20.772 1.00 89.56 86 ALA A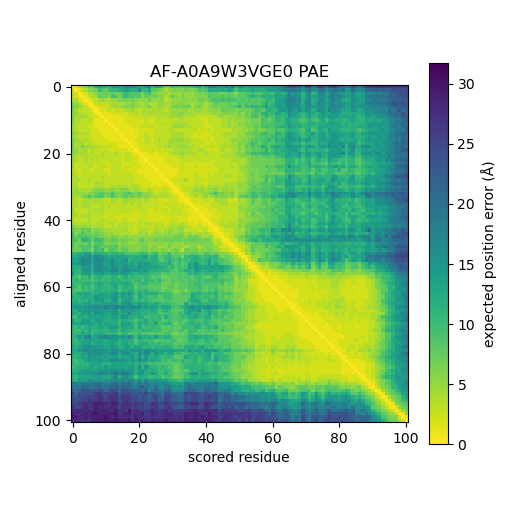 CA 1
ATOM 713 C C . ALA A 1 86 ? -8.631 1.455 20.583 1.00 89.56 86 ALA A C 1
ATOM 715 O O . ALA A 1 86 ? -9.763 1.059 20.295 1.00 89.56 86 ALA A O 1
ATOM 716 N N . ALA A 1 87 ? -7.592 0.637 20.784 1.00 88.88 87 ALA A N 1
ATOM 717 C CA . ALA A 1 87 ? -7.608 -0.811 20.579 1.00 88.88 87 ALA A CA 1
ATOM 718 C C . ALA A 1 87 ? -8.025 -1.647 21.804 1.00 88.88 87 ALA A C 1
ATOM 720 O O . ALA A 1 87 ? -8.317 -2.822 21.638 1.00 88.88 87 ALA A O 1
ATOM 721 N N . THR A 1 88 ? -8.074 -1.076 23.011 1.00 90.38 88 THR A N 1
ATOM 722 C CA . THR A 1 88 ? -8.360 -1.831 24.255 1.00 90.38 88 THR A CA 1
ATOM 723 C C . THR A 1 88 ? -9.677 -1.455 24.922 1.00 90.38 88 THR A C 1
ATOM 725 O O . THR A 1 88 ? -10.255 -2.248 25.659 1.00 90.38 88 THR A O 1
ATOM 728 N N . LYS A 1 89 ? -10.194 -0.238 24.699 1.00 87.19 89 LYS A N 1
ATOM 729 C CA . LYS A 1 89 ? -11.403 0.200 25.407 1.00 87.19 89 LYS A CA 1
ATOM 730 C C . LYS A 1 89 ? -12.652 -0.523 24.882 1.00 87.19 89 LYS A C 1
ATOM 732 O O . LYS A 1 89 ? -12.928 -0.441 23.678 1.00 87.19 89 LYS A O 1
ATOM 737 N N . PRO A 1 90 ? -13.455 -1.160 25.753 1.00 80.88 90 PRO A N 1
ATOM 738 C CA . PRO A 1 90 ? -14.627 -1.914 25.328 1.00 80.88 90 PRO A CA 1
ATOM 739 C C . PRO A 1 90 ? -15.672 -1.003 24.679 1.00 80.88 90 PRO A C 1
ATOM 741 O O . PRO A 1 90 ? -15.750 0.202 24.942 1.00 80.88 90 PRO A O 1
ATOM 744 N N . VAL A 1 91 ? -16.463 -1.571 23.773 1.00 78.19 91 VAL A N 1
ATOM 745 C CA . VAL A 1 91 ? -17.576 -0.859 23.138 1.00 78.19 91 VAL A CA 1
ATOM 746 C C . VAL A 1 91 ? -18.722 -0.779 24.143 1.00 78.19 91 VAL A C 1
ATOM 748 O O . VAL A 1 91 ? -19.111 -1.797 24.713 1.00 78.19 91 VAL A O 1
ATOM 751 N N . ARG A 1 92 ? -19.283 0.416 24.369 1.00 74.81 92 ARG A N 1
ATOM 752 C CA . ARG A 1 92 ? -20.523 0.543 25.149 1.00 74.81 92 ARG A CA 1
ATOM 753 C C . ARG A 1 92 ? -21.610 -0.283 24.458 1.00 74.81 92 ARG A C 1
ATOM 755 O O . ARG A 1 92 ? -21.907 -0.041 23.288 1.00 74.81 92 ARG A O 1
ATOM 762 N N . LYS A 1 93 ? -22.192 -1.251 25.172 1.00 67.75 93 LYS A N 1
ATOM 763 C CA . LYS A 1 93 ? -23.367 -1.987 24.693 1.00 67.75 93 LYS A CA 1
ATOM 764 C C . LYS A 1 93 ? -24.487 -0.969 24.464 1.00 67.75 93 LYS A C 1
ATOM 766 O O . LYS A 1 93 ? -24.782 -0.173 25.357 1.00 67.75 93 LYS A O 1
ATOM 771 N N . LYS A 1 94 ? -25.076 -0.950 23.264 1.00 62.91 94 LYS A N 1
ATOM 772 C CA . LYS A 1 94 ? -26.312 -0.192 23.046 1.00 62.91 94 LYS A CA 1
ATOM 773 C C . LYS A 1 94 ? -27.373 -0.820 23.950 1.00 62.91 94 LYS A C 1
ATOM 775 O O . LYS A 1 94 ? -27.534 -2.037 23.912 1.00 62.91 94 LYS A O 1
ATOM 780 N N . LYS A 1 95 ? -28.065 -0.014 24.761 1.00 56.66 95 LYS A N 1
ATOM 781 C CA . LYS A 1 95 ? -29.322 -0.454 25.373 1.00 56.66 95 LYS A CA 1
ATOM 782 C C . LYS A 1 95 ? -30.263 -0.727 24.205 1.00 56.66 95 LYS A C 1
ATOM 784 O O . LYS A 1 95 ? -30.614 0.207 23.490 1.00 56.66 95 LYS A O 1
ATOM 789 N N . VAL A 1 96 ? -30.542 -1.995 23.933 1.00 60.94 96 VAL A N 1
ATOM 790 C CA . VAL A 1 96 ? -31.609 -2.368 23.006 1.00 60.94 96 VAL A CA 1
ATOM 791 C C . VAL A 1 96 ? -32.892 -1.935 23.718 1.00 60.94 96 VAL A C 1
ATOM 793 O O . VAL A 1 96 ? -33.113 -2.426 24.826 1.00 60.94 96 VAL A O 1
ATOM 796 N N . PRO A 1 97 ? -33.674 -0.964 23.211 1.00 56.53 97 PRO A N 1
ATOM 797 C CA . PRO A 1 97 ? -35.003 -0.750 23.760 1.00 56.53 97 PRO A CA 1
ATOM 798 C C . PRO A 1 97 ? -35.774 -2.049 23.515 1.00 56.53 97 PRO A C 1
ATOM 800 O O . PRO A 1 97 ? -35.881 -2.493 22.371 1.00 56.53 97 PRO A O 1
ATOM 803 N N . GLY A 1 98 ? -36.171 -2.714 24.602 1.00 53.84 98 GLY A N 1
ATOM 804 C CA . GLY A 1 98 ? -36.938 -3.951 24.553 1.00 53.84 98 GLY A CA 1
ATOM 805 C C . GLY A 1 98 ? -38.195 -3.701 23.739 1.00 53.84 98 GLY A C 1
ATOM 806 O O . GLY A 1 98 ? -39.000 -2.843 24.086 1.00 53.84 98 GLY A O 1
ATOM 807 N N . ASN A 1 99 ? -38.310 -4.390 22.611 1.00 58.56 99 ASN A N 1
ATOM 808 C CA . ASN A 1 99 ? -39.513 -4.355 21.804 1.00 58.56 99 ASN A CA 1
ATOM 809 C C . ASN A 1 99 ? -40.425 -5.456 22.359 1.00 58.56 99 ASN A C 1
ATOM 811 O O .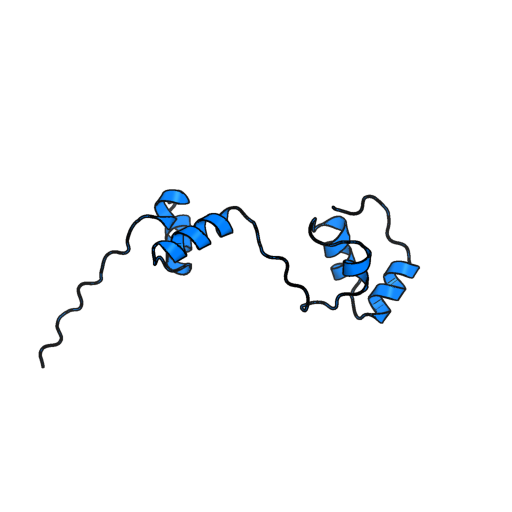 ASN A 1 99 ? -40.461 -6.560 21.827 1.00 58.56 99 ASN A O 1
ATOM 815 N N . GLU A 1 100 ? -41.067 -5.175 23.494 1.00 51.97 100 GLU A N 1
ATOM 816 C CA . GLU A 1 100 ? -42.243 -5.922 23.942 1.00 51.97 100 GLU A CA 1
ATOM 817 C C . GLU A 1 100 ? -43.413 -5.493 23.049 1.00 51.97 100 GLU A C 1
ATOM 819 O O . GLU A 1 100 ? -43.880 -4.353 23.112 1.00 51.97 100 GLU A O 1
ATOM 824 N N . ARG A 1 101 ? -43.821 -6.389 22.151 1.00 51.53 101 ARG A N 1
ATOM 825 C CA . ARG A 1 101 ? -45.091 -6.353 21.427 1.00 51.53 101 ARG A CA 1
ATOM 826 C C . ARG A 1 101 ? -45.657 -7.757 21.383 1.00 51.53 101 ARG A C 1
ATOM 828 O O . ARG A 1 101 ? -44.849 -8.682 21.145 1.00 51.53 101 ARG A O 1
#

pLDDT: mean 82.82, std 10.13, range [51.53, 91.38]

Organism: Bacillus thuringiensis (NCBI:txid1428)

Foldseek 3Di:
DADPDDDDVVLCVLLVVLVHHPVQLCCQRHVDPPDDSVCSSNPDPPPDDDDPPPPLVVLCVLLVVQVHDPVQLVVCVVVVDDSNCSRHDDDPDPPPPDPDD

Sequence (101 aa):
MALDRWLTDEERARAKANGIGTKTLYYRLYISDKWELEEALTAPPGTVRHEYEGENHKWLKLAKANGIKVKLFHQRRKLGWGHHKAATKPVRKKKVPGNER

Radius of gyration: 21.82 Å; Cα contacts (8 Å, |Δi|>4): 93; chains: 1; bounding box: 66×23×47 Å

Solvent-accessible surface area (backbone atoms only — not comparable to full-atom values): 6132 Å² total; per-residue (Å²): 87,53,57,93,68,87,84,52,72,67,57,52,50,49,12,47,75,44,68,35,51,71,69,57,41,48,43,31,36,63,72,31,57,84,32,51,74,69,55,48,38,58,55,44,86,85,73,76,78,82,83,73,81,51,77,65,42,63,39,47,54,47,9,49,76,63,72,42,52,66,71,56,33,52,49,32,43,74,72,70,41,53,62,68,61,33,25,65,60,78,78,81,77,76,82,72,79,79,81,86,123

Secondary structure (DSSP, 8-state):
----SPPPHHHHHHHHHTT--HHHHHIIIII-SS--HHHHHHSPTTT------SHHHHHHHHHHHTT--HHHHHHHHHTT--HHHHHHSPPPPP-------

Mean predicted aligned error: 9.66 Å